Protein AF-A0A6B3ERS9-F1 (afdb_monomer)

Solvent-accessible surface area (backbone atoms only — not comparable to full-atom values): 6146 Å² total; per-residue (Å²): 67,30,43,42,20,62,84,32,38,49,67,55,33,50,56,55,48,52,53,52,35,56,55,34,43,76,73,73,32,63,62,45,78,44,77,61,82,70,68,27,36,36,71,48,62,80,74,77,93,70,62,36,68,60,54,25,52,52,39,41,49,52,23,48,51,43,23,69,78,33,62,77,46,31,33,53,65,85,58,68,91,74,25,64,44,15,22,32,38,44,31,68,61,46,33,81,93,45,81,74,89,58,88,93,62,85,64,99,120

Foldseek 3Di:
DKAAQPPDFQVLQVVLVVVLQVVCVVVVWHWDKDAQLDGYIDIDTDDDDDALVVQLVVLLVSQVVSCVVCVQAGDQDPPSVSRYNYIHSDSVCSHPVHDGDDPPDDDPD

Structure (mmCIF, N/CA/C/O backbone):
data_AF-A0A6B3ERS9-F1
#
_entry.id   AF-A0A6B3ERS9-F1
#
loop_
_atom_site.group_PDB
_atom_site.id
_atom_site.type_symbol
_atom_site.label_atom_id
_atom_site.label_alt_id
_atom_site.label_comp_id
_atom_site.label_asym_id
_atom_site.label_entity_id
_atom_site.label_seq_id
_atom_site.pdbx_PDB_ins_code
_atom_site.Cartn_x
_atom_site.Cartn_y
_atom_site.Cartn_z
_atom_site.occupancy
_atom_site.B_iso_or_equiv
_atom_site.auth_seq_id
_atom_site.auth_comp_id
_atom_site.auth_asym_id
_atom_site.auth_atom_id
_atom_site.pdbx_PDB_model_num
ATOM 1 N N . ASP A 1 1 ? 2.657 -0.201 1.540 1.00 97.88 1 ASP A N 1
ATOM 2 C CA . ASP A 1 1 ? 2.127 -0.669 2.834 1.00 97.88 1 ASP A CA 1
ATOM 3 C C . ASP A 1 1 ? 0.816 0.068 3.093 1.00 97.88 1 ASP A C 1
ATOM 5 O O . ASP A 1 1 ? 0.711 1.219 2.689 1.00 97.88 1 ASP A O 1
ATOM 9 N N . LEU A 1 2 ? -0.216 -0.612 3.588 1.00 98.19 2 LEU A N 1
ATOM 10 C CA . LEU A 1 2 ? -1.554 -0.050 3.788 1.00 98.19 2 LEU A CA 1
ATOM 11 C C . LEU A 1 2 ? -1.851 0.029 5.279 1.00 98.19 2 LEU A C 1
ATOM 13 O O . LEU A 1 2 ? -2.117 -0.994 5.914 1.00 98.19 2 LEU A O 1
ATOM 17 N N . ASP A 1 3 ? -1.865 1.251 5.801 1.00 96.94 3 ASP A N 1
ATOM 18 C CA . ASP A 1 3 ? -2.072 1.537 7.216 1.00 96.94 3 ASP A CA 1
ATOM 19 C C . ASP A 1 3 ? -3.439 2.193 7.446 1.00 96.94 3 ASP A C 1
ATOM 21 O O . ASP A 1 3 ? -3.645 3.334 7.023 1.00 96.94 3 ASP A O 1
ATOM 25 N N . PRO A 1 4 ? -4.374 1.539 8.148 1.00 96.88 4 PRO A N 1
ATOM 26 C CA . PRO A 1 4 ? -5.657 2.152 8.447 1.00 96.88 4 PRO A CA 1
ATOM 27 C C . PRO A 1 4 ? -5.521 3.189 9.570 1.00 96.88 4 PRO A C 1
ATOM 29 O O . PRO A 1 4 ? -4.910 2.932 10.613 1.00 96.88 4 PRO A O 1
ATOM 32 N N . GLY A 1 5 ? -6.086 4.377 9.358 1.00 95.69 5 GLY A N 1
ATOM 33 C CA . GLY A 1 5 ? -6.244 5.410 10.372 1.00 95.69 5 GLY A CA 1
ATOM 34 C C . GLY A 1 5 ? -7.621 5.335 11.023 1.00 95.69 5 GLY A C 1
ATOM 35 O O . GLY A 1 5 ? -8.640 5.357 10.339 1.00 95.69 5 GLY A O 1
ATOM 36 N N . GLU A 1 6 ? -7.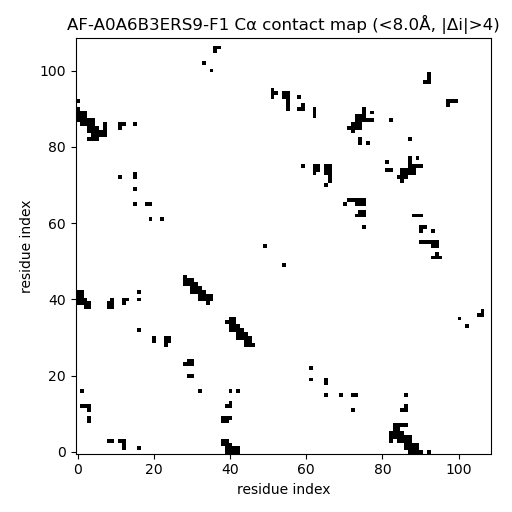655 5.270 12.352 1.00 93.69 6 GLU A N 1
ATOM 37 C CA . GLU A 1 6 ? -8.894 5.116 13.125 1.00 93.69 6 GLU A CA 1
ATOM 38 C C . GLU A 1 6 ? -9.966 6.153 12.711 1.00 93.69 6 GLU A C 1
ATOM 40 O O . GLU A 1 6 ? -9.629 7.321 12.497 1.00 93.69 6 GLU A O 1
ATOM 45 N N . PRO A 1 7 ? -11.247 5.759 12.558 1.00 96.31 7 PRO A N 1
ATOM 46 C CA . PRO A 1 7 ? -11.816 4.437 12.852 1.00 96.31 7 PRO A CA 1
ATOM 47 C C . PRO A 1 7 ? -11.667 3.387 11.734 1.00 96.31 7 PRO A C 1
ATOM 49 O O . P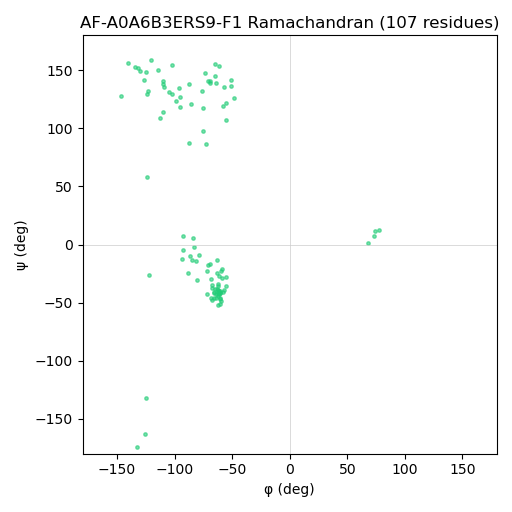RO A 1 7 ? -12.200 2.292 11.889 1.00 96.31 7 PRO A O 1
ATOM 52 N N . ALA A 1 8 ? -10.961 3.674 10.632 1.00 97.38 8 ALA A N 1
ATOM 53 C CA . ALA A 1 8 ? -10.726 2.671 9.596 1.00 97.38 8 ALA A CA 1
ATOM 54 C C . ALA A 1 8 ? -9.939 1.475 10.144 1.00 97.38 8 ALA A C 1
ATOM 56 O O . ALA A 1 8 ? -9.156 1.573 11.095 1.00 97.38 8 ALA A O 1
ATOM 57 N N . THR A 1 9 ? -10.136 0.336 9.499 1.00 97.31 9 THR A N 1
ATOM 58 C CA . THR A 1 9 ? -9.629 -0.974 9.881 1.00 97.31 9 THR A CA 1
ATOM 59 C C . THR A 1 9 ? -9.009 -1.680 8.674 1.00 97.31 9 THR A C 1
ATOM 61 O O . THR A 1 9 ? -8.899 -1.144 7.569 1.00 97.31 9 THR A O 1
ATOM 64 N N . ILE A 1 10 ? -8.623 -2.939 8.871 1.00 97.44 10 ILE A N 1
ATOM 65 C CA . ILE A 1 10 ? -8.167 -3.811 7.789 1.00 97.44 10 ILE A CA 1
ATOM 66 C C . ILE A 1 10 ? -9.222 -4.002 6.681 1.00 97.44 10 ILE A C 1
ATOM 68 O O . ILE A 1 10 ? -8.859 -4.342 5.555 1.00 97.44 10 ILE A O 1
ATOM 72 N N . VAL A 1 11 ? -10.510 -3.769 6.967 1.00 98.00 11 VAL A N 1
ATOM 73 C CA . VAL A 1 11 ? -11.598 -3.863 5.980 1.00 98.00 11 VAL A CA 1
ATOM 74 C C . VAL A 1 11 ? -11.468 -2.759 4.933 1.00 98.00 11 VAL A C 1
ATOM 76 O O . VAL A 1 11 ? -11.463 -3.048 3.735 1.00 98.00 11 VAL A O 1
ATOM 79 N N . GLU A 1 12 ? -11.258 -1.514 5.358 1.00 98.38 12 GLU A N 1
ATOM 80 C CA . GLU A 1 12 ? -10.984 -0.390 4.460 1.00 98.38 12 GLU A CA 1
ATOM 81 C C . GLU A 1 12 ? -9.675 -0.624 3.695 1.00 98.38 12 GLU A C 1
ATOM 83 O O . GLU A 1 12 ? -9.614 -0.393 2.484 1.00 98.38 12 GLU A O 1
ATOM 88 N N . CYS A 1 13 ? -8.647 -1.183 4.352 1.00 98.44 13 CYS A N 1
ATOM 89 C CA . CYS A 1 13 ? -7.424 -1.594 3.658 1.00 98.44 13 CYS A CA 1
ATOM 90 C C . CYS A 1 13 ? -7.710 -2.598 2.538 1.00 98.44 13 CYS A C 1
ATOM 92 O O . CYS A 1 13 ? -7.094 -2.496 1.483 1.00 98.44 13 CYS A O 1
ATOM 94 N N . ALA A 1 14 ? -8.624 -3.553 2.729 1.00 98.50 14 ALA A N 1
ATOM 95 C CA . ALA A 1 14 ? -8.975 -4.528 1.699 1.00 98.50 14 ALA A CA 1
ATOM 96 C C . ALA A 1 14 ? -9.687 -3.880 0.499 1.00 98.50 14 ALA A C 1
ATOM 98 O O . ALA A 1 14 ? -9.457 -4.289 -0.640 1.00 98.50 14 ALA A O 1
ATOM 99 N N . VAL A 1 15 ? -10.514 -2.851 0.723 1.00 98.44 15 VAL A N 1
ATOM 100 C CA . VAL A 1 15 ? -11.131 -2.069 -0.364 1.00 98.44 15 VAL A CA 1
ATOM 101 C C . VAL A 1 15 ? -10.053 -1.368 -1.190 1.00 98.44 15 VAL A C 1
ATOM 103 O O . VAL A 1 15 ? -9.987 -1.576 -2.401 1.00 98.44 15 VAL A O 1
ATOM 106 N N . VAL A 1 16 ? -9.159 -0.627 -0.530 1.00 98.56 16 VAL A N 1
ATOM 107 C CA . VAL A 1 16 ? -8.052 0.087 -1.188 1.00 98.56 16 VAL A CA 1
ATOM 108 C C . VAL A 1 16 ? -7.083 -0.885 -1.873 1.00 98.56 16 VAL A C 1
ATOM 110 O O . VAL A 1 16 ? -6.641 -0.639 -2.993 1.00 98.56 16 VAL A O 1
ATOM 113 N N . ALA A 1 17 ? -6.803 -2.037 -1.257 1.00 98.56 17 ALA A N 1
ATOM 114 C CA . ALA A 1 17 ? -5.959 -3.084 -1.828 1.00 98.56 17 ALA A CA 1
ATOM 115 C C . ALA A 1 17 ? -6.521 -3.660 -3.134 1.00 98.56 17 ALA A C 1
ATOM 117 O O . ALA A 1 17 ? -5.749 -3.931 -4.051 1.00 98.56 17 ALA A O 1
ATOM 118 N N . ARG A 1 18 ? -7.844 -3.859 -3.229 1.00 98.50 18 ARG A N 1
ATOM 119 C CA . ARG A 1 18 ? -8.484 -4.360 -4.457 1.00 98.50 18 ARG A CA 1
ATOM 120 C C . ARG A 1 18 ? -8.324 -3.373 -5.606 1.00 98.50 18 ARG A C 1
ATOM 122 O O . ARG A 1 18 ? -7.898 -3.784 -6.678 1.00 98.50 18 ARG A O 1
ATOM 129 N N . TRP A 1 19 ? -8.570 -2.089 -5.350 1.00 98.62 19 TRP A N 1
ATOM 130 C CA . TRP A 1 19 ? -8.359 -1.051 -6.358 1.00 98.62 19 TRP A CA 1
ATOM 131 C C . TRP A 1 19 ? -6.890 -0.993 -6.806 1.00 98.62 19 TRP A C 1
ATOM 133 O O . TRP A 1 19 ? -6.608 -1.043 -7.999 1.00 98.62 19 TRP A O 1
ATOM 143 N N . LEU A 1 20 ? -5.941 -0.996 -5.859 1.00 98.62 20 LEU A N 1
ATOM 144 C CA . LEU A 1 20 ? -4.505 -0.989 -6.173 1.00 98.62 20 LEU A CA 1
ATOM 145 C C . LEU A 1 20 ? -4.079 -2.215 -6.986 1.00 98.62 20 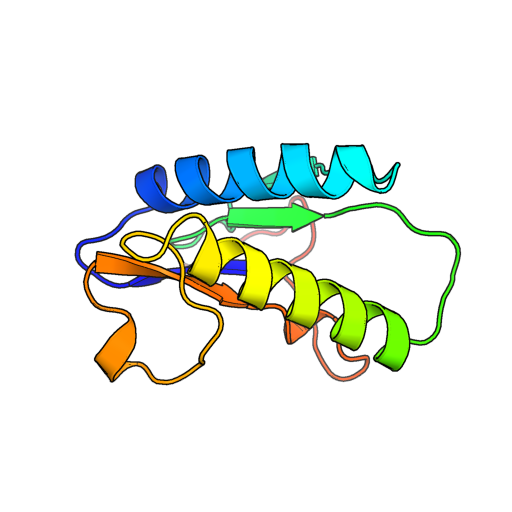LEU A C 1
ATOM 147 O O . LEU A 1 20 ? -3.275 -2.081 -7.903 1.00 98.62 20 LEU A O 1
ATOM 151 N N . ARG A 1 21 ? -4.605 -3.403 -6.665 1.00 98.50 21 ARG A N 1
ATOM 152 C CA . ARG A 1 21 ? -4.348 -4.633 -7.425 1.00 98.50 21 ARG A CA 1
ATOM 153 C C . ARG A 1 21 ? -4.807 -4.486 -8.874 1.00 98.50 21 ARG A C 1
ATOM 155 O O . ARG A 1 21 ? -4.041 -4.815 -9.773 1.00 98.50 21 ARG A O 1
ATOM 162 N N . ASP A 1 22 ? -6.026 -4.005 -9.093 1.00 98.44 22 ASP A N 1
ATOM 163 C CA . ASP A 1 22 ? -6.591 -3.873 -10.440 1.00 98.44 22 ASP A CA 1
ATOM 164 C C . ASP A 1 22 ? -5.843 -2.795 -11.238 1.00 98.44 22 ASP A C 1
ATOM 166 O O . ASP A 1 22 ? -5.524 -2.981 -12.414 1.00 98.44 22 ASP A O 1
ATOM 170 N N . ARG A 1 23 ? -5.448 -1.708 -10.569 1.00 98.38 23 ARG A N 1
ATOM 171 C CA . ARG A 1 23 ? -4.629 -0.655 -11.166 1.00 98.38 23 ARG A CA 1
ATOM 172 C C . ARG A 1 23 ? -3.222 -1.134 -11.531 1.00 98.38 23 ARG A C 1
ATOM 174 O O . ARG A 1 23 ? -2.744 -0.799 -12.610 1.00 98.38 23 ARG A O 1
ATOM 181 N N . LEU A 1 24 ? -2.572 -1.922 -10.673 1.00 98.38 24 LEU A N 1
ATOM 182 C CA . LEU A 1 24 ? -1.281 -2.560 -10.960 1.00 98.38 24 LEU A CA 1
ATOM 183 C C . LEU A 1 24 ? -1.393 -3.525 -12.148 1.00 98.38 24 LEU A C 1
ATOM 185 O O . LEU A 1 24 ? -0.521 -3.533 -13.015 1.00 98.38 24 LEU A O 1
ATOM 189 N N . ALA A 1 25 ? -2.488 -4.287 -12.227 1.00 98.31 25 ALA A N 1
ATOM 190 C CA . ALA A 1 25 ? -2.736 -5.209 -13.331 1.00 98.31 25 ALA A CA 1
ATOM 191 C C . ALA A 1 25 ? -2.856 -4.486 -14.684 1.00 98.31 25 ALA A C 1
ATOM 193 O O . ALA A 1 25 ? -2.379 -5.011 -15.688 1.00 98.31 25 ALA A O 1
ATOM 194 N N . ALA A 1 26 ? -3.408 -3.266 -14.711 1.00 98.12 26 ALA A N 1
ATOM 195 C CA . ALA A 1 26 ? -3.435 -2.430 -15.915 1.00 98.12 26 ALA A CA 1
ATOM 196 C C . ALA A 1 26 ? -2.029 -2.034 -16.418 1.00 98.12 26 ALA A C 1
ATOM 198 O O . ALA A 1 26 ? -1.855 -1.818 -17.614 1.00 98.12 26 ALA A O 1
ATOM 199 N N . ASP A 1 27 ? -1.023 -2.010 -15.536 1.00 97.44 27 ASP A N 1
ATOM 200 C CA . ASP A 1 27 ? 0.390 -1.808 -15.893 1.00 97.44 27 ASP A CA 1
ATOM 201 C C . ASP A 1 27 ? 1.138 -3.141 -16.127 1.00 97.44 27 ASP A C 1
ATOM 203 O O . ASP A 1 27 ? 2.360 -3.159 -16.269 1.00 97.44 27 ASP A O 1
ATOM 207 N N . GLY A 1 28 ? 0.430 -4.277 -16.144 1.00 97.62 28 GLY A N 1
ATOM 208 C CA . GLY A 1 28 ? 1.017 -5.611 -16.306 1.00 97.62 28 GLY A CA 1
ATOM 209 C C . GLY A 1 28 ? 1.683 -6.172 -15.043 1.00 97.62 28 GLY A C 1
ATOM 210 O O . GLY A 1 28 ? 2.393 -7.176 -15.117 1.00 97.62 28 GLY A O 1
ATOM 211 N N . LEU A 1 29 ? 1.464 -5.558 -13.875 1.00 98.00 29 LEU A N 1
ATOM 212 C CA . LEU A 1 29 ? 2.046 -5.987 -12.604 1.00 98.00 29 LEU A CA 1
ATOM 213 C C . LEU A 1 29 ? 1.050 -6.824 -11.795 1.00 98.00 29 LEU A C 1
ATOM 215 O O . LEU A 1 29 ? -0.040 -6.378 -11.447 1.00 98.00 29 LEU A O 1
ATOM 219 N N . THR A 1 30 ? 1.448 -8.044 -11.430 1.00 98.12 30 THR A N 1
ATOM 220 C CA . THR A 1 30 ? 0.637 -8.908 -10.558 1.00 98.12 30 THR A CA 1
ATOM 221 C C . THR A 1 30 ? 0.908 -8.589 -9.092 1.00 98.12 30 THR A C 1
ATOM 223 O O . THR A 1 30 ? 2.036 -8.733 -8.624 1.00 98.12 30 THR A O 1
ATOM 226 N N . ALA A 1 31 ? -0.124 -8.195 -8.345 1.00 97.88 31 ALA A N 1
ATOM 227 C CA . ALA A 1 31 ? -0.007 -7.908 -6.919 1.00 97.88 31 ALA A CA 1
ATOM 228 C C . ALA A 1 31 ? -0.406 -9.111 -6.048 1.00 97.88 31 ALA A C 1
ATOM 230 O O . ALA A 1 31 ? -1.464 -9.712 -6.228 1.00 97.88 31 ALA A O 1
ATOM 231 N N . TYR A 1 32 ? 0.411 -9.390 -5.037 1.00 98.00 32 TYR A N 1
ATOM 232 C CA . TYR A 1 32 ? 0.167 -10.347 -3.967 1.00 98.00 32 TYR A CA 1
ATOM 233 C C . TYR A 1 32 ? -0.070 -9.597 -2.660 1.00 98.00 32 TYR A C 1
ATOM 235 O O . TYR A 1 32 ? 0.629 -8.636 -2.342 1.00 98.00 32 TYR A O 1
ATOM 243 N N . VAL A 1 33 ? -1.050 -10.043 -1.880 1.00 97.25 33 VAL A N 1
ATOM 244 C CA . VAL A 1 33 ? -1.422 -9.407 -0.613 1.00 97.25 33 VAL A CA 1
ATOM 245 C C . VAL A 1 33 ? -1.028 -10.312 0.543 1.00 97.25 33 VAL A C 1
ATOM 247 O O . VAL A 1 33 ? -1.236 -11.523 0.493 1.00 97.25 33 VAL A O 1
ATOM 250 N N . LYS A 1 34 ? -0.523 -9.715 1.622 1.00 96.94 34 LYS A N 1
ATOM 251 C CA . LYS A 1 34 ? -0.435 -10.374 2.926 1.00 96.94 34 LYS A CA 1
ATOM 252 C C . LYS A 1 34 ? -0.972 -9.478 4.030 1.00 96.94 34 LYS A C 1
ATOM 254 O O . LYS A 1 34 ? -0.852 -8.252 3.969 1.00 96.94 34 LYS A O 1
ATOM 259 N N . THR A 1 35 ? -1.479 -10.089 5.094 1.00 97.56 35 THR A N 1
ATOM 260 C CA . THR A 1 35 ? -1.691 -9.366 6.348 1.00 97.56 35 THR A CA 1
ATOM 261 C C . THR A 1 35 ? -0.344 -8.924 6.922 1.00 97.56 35 THR A C 1
ATOM 263 O O . THR A 1 35 ? 0.690 -9.586 6.775 1.00 97.56 35 THR A O 1
ATOM 266 N N . SER A 1 36 ? -0.316 -7.751 7.555 1.00 95.81 36 SER A N 1
ATOM 267 C CA . SER A 1 36 ? 0.906 -7.268 8.209 1.00 95.81 36 SER A CA 1
ATOM 268 C C . SER A 1 36 ? 1.228 -8.057 9.488 1.00 95.81 36 SER A C 1
ATOM 270 O O . SER A 1 36 ? 2.376 -8.048 9.927 1.00 95.81 36 SER A O 1
ATOM 272 N N . GLY A 1 37 ? 0.238 -8.712 10.110 1.00 94.12 37 GLY A N 1
ATOM 273 C CA . GLY A 1 37 ? 0.307 -9.191 11.501 1.00 94.12 37 GLY A CA 1
ATOM 274 C C . GLY A 1 37 ? 0.181 -8.055 12.534 1.00 94.12 37 GLY A C 1
ATOM 275 O O . GLY A 1 37 ? 0.487 -8.228 13.708 1.00 94.12 37 GLY A O 1
ATOM 276 N N . SER A 1 38 ? -0.206 -6.863 12.073 1.00 93.50 38 SER A N 1
ATOM 277 C CA . SER A 1 38 ? -0.457 -5.642 12.841 1.00 93.50 38 SER A CA 1
ATOM 278 C C . SER A 1 38 ? -1.882 -5.158 12.523 1.00 93.50 38 SER A C 1
ATOM 280 O O . SER A 1 38 ? -2.815 -5.949 12.550 1.00 93.50 38 SER A O 1
ATOM 282 N N . LYS A 1 39 ? -2.063 -3.873 12.213 1.00 94.56 39 LYS A N 1
ATOM 283 C CA . LYS A 1 39 ? -3.341 -3.236 11.893 1.00 94.56 39 LYS A CA 1
ATOM 284 C C . LYS A 1 39 ? -3.708 -3.315 10.399 1.00 94.56 39 LYS A C 1
ATOM 286 O O . LYS A 1 39 ? -4.884 -3.228 10.077 1.00 94.56 39 LYS A O 1
ATOM 291 N N . GLY A 1 40 ? -2.724 -3.465 9.504 1.00 97.12 40 GLY A N 1
ATOM 292 C CA . GLY A 1 40 ? -2.886 -3.234 8.060 1.00 97.12 40 GLY A CA 1
ATOM 293 C C . GLY A 1 40 ? -2.486 -4.392 7.136 1.00 97.12 40 GLY A C 1
ATOM 294 O O . GLY A 1 40 ? -2.304 -5.535 7.579 1.00 97.12 40 GLY A O 1
ATOM 295 N N . LEU A 1 41 ? -2.304 -4.079 5.849 1.00 98.31 41 LEU A N 1
ATOM 296 C CA . LEU A 1 41 ? -1.970 -5.019 4.766 1.00 98.31 41 LEU A CA 1
ATOM 297 C C . LEU A 1 41 ? -0.699 -4.596 4.025 1.00 98.31 41 LEU A C 1
ATOM 299 O O . LEU A 1 41 ? -0.453 -3.413 3.829 1.00 98.31 41 LEU A O 1
ATOM 303 N N . HIS A 1 42 ? 0.074 -5.560 3.522 1.00 98.50 42 HIS A N 1
ATOM 304 C CA . HIS A 1 42 ? 1.149 -5.281 2.566 1.00 98.50 42 HIS A CA 1
ATOM 305 C C . HIS A 1 42 ? 0.751 -5.809 1.184 1.00 98.50 42 HIS A C 1
ATOM 307 O O . HIS A 1 42 ? 0.287 -6.945 1.070 1.00 98.50 42 HIS A O 1
ATOM 313 N N . LEU A 1 43 ? 0.981 -5.000 0.149 1.00 98.12 43 LEU A N 1
ATOM 314 C CA . LEU A 1 43 ? 0.902 -5.403 -1.255 1.00 98.12 43 LEU A CA 1
ATOM 315 C C . LEU A 1 43 ? 2.324 -5.532 -1.796 1.00 98.12 43 LEU A C 1
ATOM 317 O O . LEU A 1 43 ? 3.140 -4.632 -1.598 1.00 98.12 43 LEU A O 1
ATOM 321 N N . LEU A 1 44 ? 2.608 -6.647 -2.458 1.00 98.19 44 LEU A N 1
ATOM 322 C CA . LEU A 1 44 ? 3.894 -6.963 -3.065 1.00 98.19 44 LEU A CA 1
ATOM 323 C C . LEU A 1 44 ? 3.678 -7.248 -4.550 1.00 98.19 44 LEU A C 1
ATOM 325 O O . LEU A 1 44 ? 2.804 -8.037 -4.893 1.00 98.19 44 LEU A O 1
ATOM 329 N N . ALA A 1 45 ? 4.484 -6.652 -5.420 1.00 97.56 45 ALA A N 1
ATOM 330 C CA . ALA A 1 45 ? 4.495 -6.958 -6.847 1.00 97.56 45 ALA A CA 1
ATOM 331 C C . ALA A 1 45 ? 5.923 -7.360 -7.249 1.00 97.56 45 ALA A C 1
ATOM 333 O O . ALA A 1 45 ? 6.859 -6.646 -6.883 1.00 97.56 45 ALA A O 1
ATOM 334 N N . PRO A 1 46 ? 6.128 -8.491 -7.945 1.00 96.81 46 PRO A N 1
ATOM 335 C CA . PRO A 1 46 ? 7.433 -8.836 -8.485 1.00 96.81 46 PRO A CA 1
ATOM 336 C C . PRO A 1 46 ? 7.782 -7.882 -9.634 1.00 96.81 46 PRO A C 1
ATOM 338 O O . PRO A 1 46 ? 6.923 -7.533 -10.443 1.00 96.81 46 PRO A O 1
ATOM 341 N N . LEU A 1 47 ? 9.048 -7.480 -9.708 1.00 95.69 47 LEU A N 1
ATOM 342 C CA . LEU A 1 47 ? 9.576 -6.611 -10.757 1.00 95.69 47 LEU A CA 1
ATOM 343 C C . LEU A 1 47 ? 10.907 -7.147 -11.283 1.00 95.69 47 LEU A C 1
ATOM 345 O O . LEU A 1 47 ? 11.659 -7.804 -10.560 1.00 95.69 47 LEU A O 1
ATOM 349 N N . VAL A 1 48 ? 11.211 -6.821 -12.538 1.00 95.19 48 VAL A N 1
ATOM 350 C CA . VAL A 1 48 ? 12.586 -6.888 -13.048 1.00 95.19 48 VAL A CA 1
ATOM 351 C C . VAL A 1 48 ? 13.420 -5.868 -12.264 1.00 95.19 48 VAL A C 1
ATOM 353 O O . VAL A 1 48 ? 12.907 -4.776 -12.015 1.00 95.19 48 VAL A O 1
ATOM 356 N N . PRO A 1 49 ? 14.665 -6.183 -11.855 1.00 95.75 49 PRO A N 1
ATOM 357 C CA . PRO A 1 49 ? 15.484 -5.268 -11.066 1.00 95.75 49 PRO A CA 1
ATOM 358 C C . PRO A 1 49 ? 15.531 -3.853 -11.654 1.00 95.75 49 PRO A C 1
ATOM 360 O O . PRO A 1 49 ? 15.875 -3.669 -12.819 1.00 95.75 49 PRO A O 1
ATOM 363 N N . ALA A 1 50 ? 15.194 -2.865 -10.827 1.00 96.69 50 ALA A N 1
ATOM 364 C CA . ALA A 1 50 ? 15.136 -1.455 -11.194 1.00 96.69 50 ALA A CA 1
ATOM 365 C C . ALA A 1 50 ? 15.681 -0.581 -10.049 1.00 96.69 50 ALA A C 1
ATOM 367 O O . ALA A 1 50 ? 15.654 -1.007 -8.886 1.00 96.69 50 ALA A O 1
ATOM 368 N N . PRO A 1 51 ? 16.161 0.64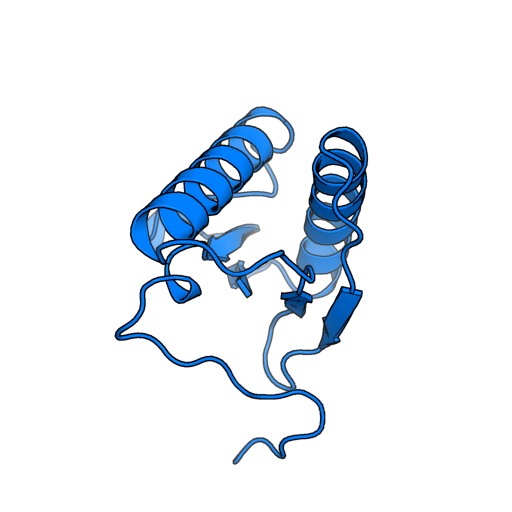4 -10.331 1.00 98.31 51 PRO A N 1
ATOM 369 C CA . PRO A 1 51 ? 16.586 1.576 -9.292 1.00 98.31 51 PRO A CA 1
ATOM 370 C C . PRO A 1 51 ? 15.460 1.871 -8.295 1.00 98.31 51 PRO A C 1
ATOM 372 O O . PRO A 1 51 ? 14.325 2.160 -8.678 1.00 98.31 51 PRO A O 1
ATOM 375 N N . SER A 1 52 ? 15.766 1.876 -6.993 1.00 98.12 52 SER A N 1
ATOM 376 C CA . SER A 1 52 ? 14.747 2.108 -5.954 1.00 98.12 52 SER A CA 1
ATOM 377 C C . SER A 1 52 ? 14.041 3.460 -6.093 1.00 98.12 52 SER A C 1
ATOM 379 O O . SER A 1 52 ? 12.896 3.611 -5.671 1.00 98.12 52 SER A O 1
ATOM 381 N N . SER A 1 53 ? 14.721 4.463 -6.657 1.00 98.25 53 SER A N 1
ATOM 382 C CA . SER A 1 53 ? 14.153 5.783 -6.948 1.00 98.25 53 SER A CA 1
ATOM 383 C C . SER A 1 53 ? 12.996 5.701 -7.945 1.00 98.25 53 SER A C 1
ATOM 385 O O . SER A 1 53 ? 11.962 6.326 -7.715 1.00 98.25 53 SER A O 1
ATOM 387 N N . GLU A 1 54 ? 13.132 4.896 -8.999 1.00 98.44 54 GLU A N 1
ATOM 388 C CA . GLU A 1 54 ? 12.090 4.680 -10.008 1.00 98.44 54 GLU A CA 1
ATOM 389 C C . GLU A 1 54 ? 10.903 3.922 -9.415 1.00 98.44 54 GLU A C 1
ATOM 391 O O . GLU A 1 54 ? 9.759 4.359 -9.550 1.00 98.44 54 GLU A O 1
ATOM 396 N N . VAL A 1 55 ? 11.172 2.852 -8.659 1.00 98.31 55 VAL A N 1
ATOM 397 C CA . VAL A 1 55 ? 10.129 2.071 -7.972 1.00 98.31 55 VAL A CA 1
ATOM 398 C C . VAL A 1 55 ? 9.366 2.941 -6.967 1.00 98.31 55 VAL A C 1
ATOM 400 O O . VAL A 1 55 ? 8.136 2.909 -6.911 1.00 98.31 55 VAL A O 1
ATOM 403 N N . THR A 1 56 ? 10.073 3.780 -6.205 1.00 98.38 56 THR A N 1
ATOM 404 C CA . THR A 1 56 ? 9.453 4.705 -5.244 1.00 98.38 56 THR A CA 1
ATOM 405 C C . THR A 1 56 ? 8.608 5.767 -5.947 1.00 98.38 56 THR A C 1
ATOM 407 O O . THR A 1 56 ? 7.512 6.079 -5.478 1.00 98.38 56 THR A O 1
ATOM 410 N N . ALA A 1 57 ? 9.079 6.317 -7.071 1.00 98.56 57 ALA A N 1
ATOM 411 C CA . ALA A 1 57 ? 8.325 7.292 -7.856 1.00 98.56 57 ALA A CA 1
ATOM 412 C C . ALA A 1 57 ? 7.045 6.680 -8.447 1.00 98.56 57 ALA A C 1
ATOM 414 O O . ALA A 1 57 ? 5.976 7.286 -8.357 1.00 98.56 57 ALA A O 1
ATOM 415 N N . TYR A 1 58 ? 7.136 5.457 -8.975 1.00 98.44 58 TYR A N 1
ATOM 416 C CA . TYR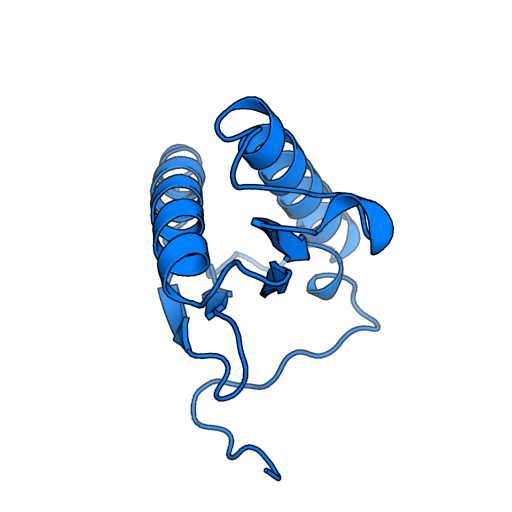 A 1 58 ? 5.994 4.692 -9.469 1.00 98.44 58 TYR A CA 1
ATOM 417 C C . TYR A 1 58 ? 4.962 4.428 -8.362 1.00 98.44 58 TYR A C 1
ATOM 419 O O . TYR A 1 58 ? 3.789 4.776 -8.503 1.00 98.44 58 TYR A O 1
ATOM 427 N N . ALA A 1 59 ? 5.403 3.896 -7.219 1.00 98.44 59 ALA A N 1
ATOM 428 C CA . ALA A 1 59 ? 4.523 3.615 -6.089 1.00 98.44 59 ALA A CA 1
ATOM 429 C C . ALA A 1 59 ? 3.873 4.891 -5.523 1.00 98.44 59 ALA A C 1
ATOM 431 O O . ALA A 1 59 ? 2.706 4.869 -5.129 1.00 98.44 59 ALA A O 1
ATOM 432 N N . LYS A 1 60 ? 4.595 6.022 -5.517 1.00 98.62 60 LYS A N 1
ATOM 433 C CA . LYS A 1 60 ? 4.033 7.327 -5.144 1.00 98.62 60 LYS A CA 1
ATOM 434 C C . LYS A 1 60 ? 2.924 7.750 -6.099 1.00 98.62 60 LYS A C 1
ATOM 436 O O . LYS A 1 60 ? 1.894 8.229 -5.636 1.00 98.62 60 LYS A O 1
ATOM 441 N N . ARG A 1 61 ? 3.124 7.580 -7.408 1.00 98.56 61 ARG A N 1
ATOM 442 C CA . ARG A 1 61 ? 2.107 7.901 -8.415 1.00 98.56 61 ARG A CA 1
ATOM 443 C C . ARG A 1 61 ? 0.842 7.067 -8.201 1.00 98.56 61 ARG A C 1
ATOM 445 O O . ARG A 1 61 ? -0.229 7.650 -8.110 1.00 98.56 61 ARG A O 1
ATOM 452 N N . LEU A 1 62 ? 0.975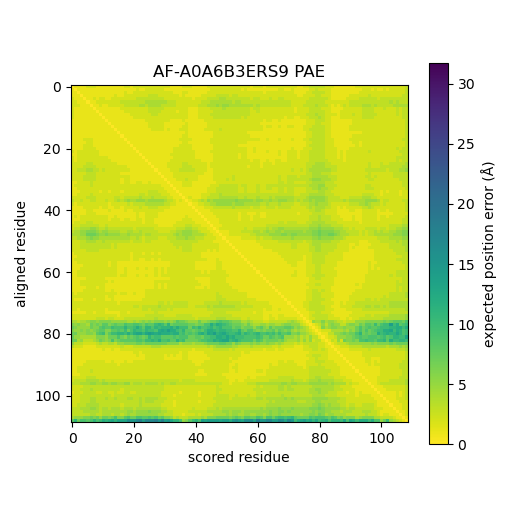 5.757 -7.980 1.00 98.12 62 LEU A N 1
ATOM 453 C CA . LEU A 1 62 ? -0.161 4.891 -7.634 1.00 98.12 62 LEU A CA 1
ATOM 454 C C . LEU A 1 62 ? -0.893 5.335 -6.363 1.00 98.12 62 LEU A C 1
ATOM 456 O O . LEU A 1 62 ? -2.116 5.299 -6.317 1.00 98.12 62 LEU A O 1
ATOM 460 N N . ALA A 1 63 ? -0.164 5.754 -5.327 1.00 98.50 63 ALA A N 1
ATOM 461 C CA . ALA A 1 63 ? -0.780 6.243 -4.097 1.00 98.50 63 ALA A CA 1
ATOM 462 C C . ALA A 1 63 ? -1.570 7.545 -4.324 1.00 98.50 63 ALA A C 1
ATOM 464 O O . ALA A 1 63 ? -2.636 7.724 -3.738 1.00 98.50 63 ALA A O 1
ATOM 465 N N . VAL A 1 64 ? -1.061 8.444 -5.175 1.00 98.56 64 VAL A N 1
ATOM 466 C CA . VAL A 1 64 ? -1.765 9.676 -5.568 1.00 98.56 64 VAL A CA 1
ATOM 467 C C . VAL A 1 64 ? -3.022 9.350 -6.375 1.00 98.56 64 VAL A C 1
ATOM 469 O O . VAL A 1 64 ? -4.076 9.892 -6.064 1.00 98.56 64 VAL A O 1
ATOM 472 N N . GLU A 1 65 ? -2.930 8.447 -7.354 1.00 98.62 65 GLU A N 1
ATOM 473 C CA . GLU A 1 65 ? -4.083 7.985 -8.142 1.00 98.62 65 GLU A CA 1
ATOM 474 C C . GLU A 1 65 ? -5.141 7.322 -7.242 1.00 98.62 65 GLU A C 1
ATOM 476 O O . GLU A 1 65 ? -6.324 7.625 -7.356 1.00 98.62 65 GLU A O 1
ATOM 481 N N . ALA A 1 66 ? -4.726 6.500 -6.270 1.00 98.56 66 ALA A N 1
ATOM 482 C CA . ALA A 1 66 ? -5.641 5.889 -5.306 1.00 98.56 66 ALA A CA 1
ATOM 483 C C . ALA A 1 66 ? -6.400 6.935 -4.476 1.00 98.56 66 ALA A C 1
ATOM 485 O O . ALA A 1 66 ? -7.591 6.775 -4.240 1.00 98.56 66 ALA A O 1
ATOM 486 N N . GLU A 1 67 ? -5.735 8.006 -4.029 1.00 98.25 67 GLU A N 1
ATOM 487 C CA . GLU A 1 67 ? -6.404 9.109 -3.321 1.00 98.25 67 GLU A CA 1
ATOM 488 C C . GLU A 1 67 ? -7.342 9.909 -4.235 1.00 98.25 67 GLU A C 1
ATOM 490 O O . GLU A 1 67 ? -8.338 10.437 -3.756 1.00 98.25 67 GLU A O 1
ATOM 495 N N . GLN A 1 68 ? -7.061 9.999 -5.536 1.00 98.19 68 GLN A N 1
ATOM 496 C CA . GLN A 1 68 ? -7.955 10.665 -6.489 1.00 98.19 68 GLN A CA 1
ATOM 497 C C . GLN A 1 68 ? -9.222 9.846 -6.760 1.00 98.19 68 GLN A C 1
ATOM 499 O O . GLN A 1 68 ? -10.310 10.413 -6.777 1.00 98.19 68 GLN A O 1
ATOM 504 N N . GLU A 1 69 ? -9.087 8.530 -6.928 1.00 98.50 69 GLU A N 1
ATOM 505 C CA . GLU A 1 69 ? -10.210 7.628 -7.223 1.00 98.50 69 GLU A CA 1
ATOM 506 C C . GLU A 1 69 ? -11.013 7.237 -5.977 1.00 98.50 69 GLU A C 1
ATOM 508 O O . GLU A 1 69 ? -12.219 7.007 -6.045 1.00 98.50 69 GLU A O 1
ATOM 513 N N . LEU A 1 70 ? -10.357 7.166 -4.816 1.00 98.00 70 LEU A N 1
ATOM 514 C CA . LEU A 1 70 ? -10.962 6.794 -3.538 1.00 98.00 70 LEU A CA 1
ATOM 515 C C . LEU A 1 70 ? -10.730 7.891 -2.482 1.00 98.00 70 LEU A C 1
ATOM 517 O O . LEU A 1 70 ? -10.154 7.605 -1.427 1.00 98.00 70 LEU A O 1
ATOM 521 N N . PRO A 1 71 ? -11.172 9.142 -2.710 1.00 96.25 71 PRO A N 1
ATOM 522 C CA . PRO A 1 71 ? -10.818 10.281 -1.860 1.00 96.25 71 PRO A CA 1
ATOM 523 C C . PRO A 1 71 ? -11.295 10.139 -0.415 1.00 96.25 71 PRO A C 1
ATOM 525 O O . PRO A 1 71 ? -10.661 10.675 0.497 1.00 96.25 71 PRO A O 1
ATOM 528 N N . ASP A 1 72 ? -12.367 9.384 -0.180 1.00 95.75 72 ASP A N 1
ATOM 529 C CA . ASP A 1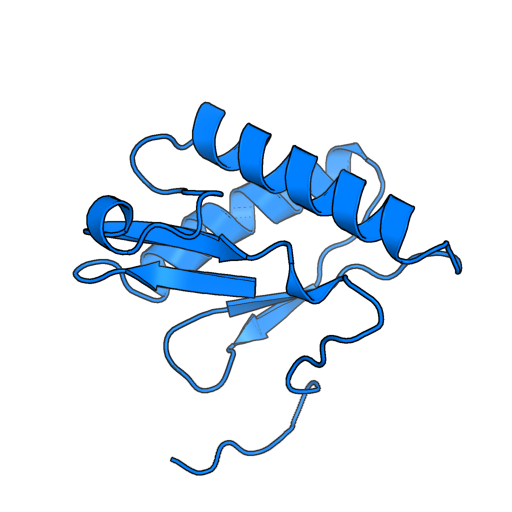 72 ? -12.911 9.139 1.157 1.00 95.75 72 ASP A CA 1
ATOM 530 C C . ASP A 1 72 ? -12.224 7.983 1.894 1.00 95.75 72 ASP A C 1
ATOM 532 O O . ASP A 1 72 ? -12.377 7.862 3.106 1.00 95.75 72 ASP A O 1
ATOM 536 N N . LEU A 1 73 ? -11.434 7.158 1.194 1.00 96.94 73 LEU A N 1
ATOM 537 C CA .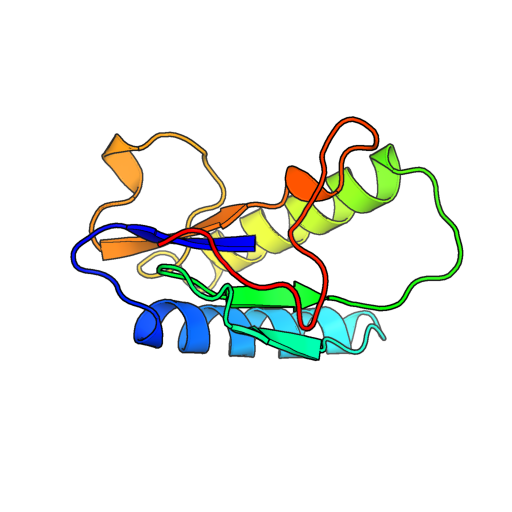 LEU A 1 73 ? -10.849 5.930 1.742 1.00 96.94 73 LEU A CA 1
ATOM 538 C C . LEU A 1 73 ? -9.325 5.870 1.667 1.00 96.94 73 LEU A C 1
ATOM 540 O O . LEU A 1 73 ? -8.725 5.179 2.484 1.00 96.94 73 LEU A O 1
ATOM 544 N N . ALA A 1 74 ? -8.680 6.557 0.727 1.00 97.81 74 ALA A N 1
ATOM 545 C CA . ALA A 1 74 ? -7.238 6.501 0.517 1.00 97.81 74 ALA A CA 1
ATOM 546 C C . ALA A 1 74 ? -6.562 7.846 0.819 1.00 97.81 74 ALA A C 1
ATOM 548 O O . ALA A 1 74 ? -7.142 8.920 0.673 1.00 97.81 74 ALA A O 1
ATOM 549 N N . LEU A 1 75 ? -5.306 7.774 1.257 1.00 97.25 75 LEU A N 1
ATOM 550 C CA . LEU A 1 75 ? -4.453 8.929 1.514 1.00 97.25 75 LEU A CA 1
ATOM 551 C C . LEU A 1 75 ? -2.994 8.580 1.183 1.00 97.25 75 LEU A C 1
ATOM 553 O O . LEU A 1 75 ? -2.451 7.629 1.737 1.00 97.25 75 LEU A O 1
ATOM 557 N N . HIS A 1 76 ? -2.312 9.377 0.361 1.00 96.12 76 HIS A N 1
ATOM 558 C CA . HIS A 1 76 ? -0.874 9.219 0.071 1.00 96.12 76 HIS A CA 1
ATOM 559 C C . HIS A 1 76 ? 0.024 10.069 0.982 1.00 96.12 76 HIS A C 1
ATOM 561 O O . HIS A 1 76 ? 1.247 9.913 0.999 1.00 96.12 76 HIS A O 1
ATOM 567 N N . ARG A 1 77 ? -0.552 11.022 1.722 1.00 91.69 77 ARG A N 1
ATOM 568 C CA . ARG A 1 77 ? 0.194 11.974 2.558 1.00 91.69 77 ARG A CA 1
ATOM 569 C C . ARG A 1 77 ? 0.457 11.409 3.951 1.00 91.69 77 ARG A C 1
ATOM 571 O O . ARG A 1 77 ? -0.431 10.872 4.607 1.00 91.69 77 ARG A O 1
ATOM 578 N N . MET A 1 78 ? 1.669 11.620 4.468 1.00 81.00 78 MET A N 1
ATOM 579 C CA . MET A 1 78 ? 2.036 11.126 5.802 1.00 81.00 78 MET A CA 1
ATOM 580 C C . MET A 1 78 ? 1.318 11.839 6.958 1.00 81.00 78 MET A C 1
ATOM 582 O O . MET A 1 78 ? 1.295 11.304 8.066 1.00 81.00 78 MET A O 1
ATOM 586 N N . THR A 1 79 ? 0.729 13.014 6.731 1.00 85.00 79 THR A N 1
ATOM 587 C CA . THR A 1 79 ? 0.115 13.852 7.768 1.00 85.00 79 THR A CA 1
ATOM 588 C C . THR A 1 79 ? -0.949 13.095 8.567 1.00 85.00 79 THR A C 1
ATOM 590 O O . THR A 1 79 ? -2.059 12.879 8.088 1.00 85.00 79 THR A O 1
ATOM 593 N N . LYS A 1 80 ? -0.639 12.742 9.825 1.00 77.44 80 LYS A N 1
ATOM 594 C CA . LYS A 1 80 ? -1.533 11.955 10.699 1.00 77.44 80 LYS A CA 1
ATOM 595 C C . LYS A 1 80 ? -2.919 12.579 10.877 1.00 77.44 80 LYS A C 1
ATOM 597 O O . LYS A 1 80 ? -3.899 11.849 10.911 1.00 77.44 80 LYS A O 1
ATOM 602 N N . LYS A 1 81 ? -3.008 13.915 10.927 1.00 82.06 81 LYS A N 1
ATOM 603 C CA . LYS A 1 81 ? -4.284 14.643 11.062 1.00 82.06 81 LYS A CA 1
ATOM 604 C C . LYS A 1 81 ? -5.273 14.366 9.919 1.00 82.06 81 LYS A C 1
ATOM 606 O O . LYS A 1 81 ? -6.463 14.546 10.116 1.00 82.06 81 LYS A O 1
ATOM 611 N N . LEU A 1 82 ? -4.790 13.930 8.752 1.00 82.19 82 LEU A N 1
ATOM 612 C CA . LEU A 1 82 ? -5.617 13.637 7.575 1.00 82.19 82 LEU A CA 1
ATOM 613 C C . LEU A 1 82 ? -6.048 12.163 7.485 1.00 82.19 82 LEU A C 1
ATOM 615 O O . LEU A 1 82 ? -6.778 11.806 6.568 1.00 82.19 82 LEU A O 1
ATOM 619 N N . ARG A 1 83 ? -5.571 11.298 8.393 1.00 85.56 83 ARG A N 1
ATOM 620 C CA . ARG A 1 83 ? -5.768 9.840 8.311 1.00 85.56 83 ARG A CA 1
ATOM 621 C C . 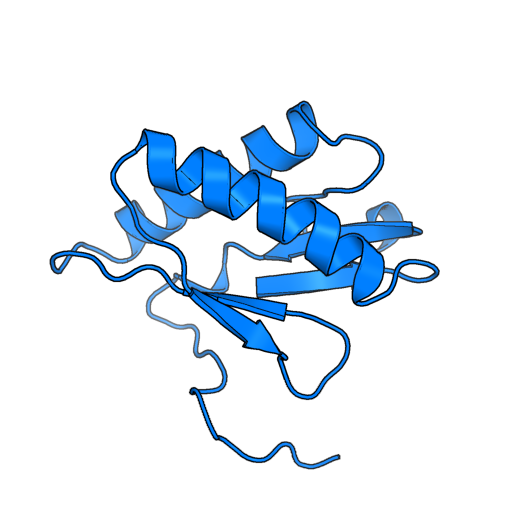ARG A 1 83 ? -7.066 9.346 8.939 1.00 85.56 83 ARG A C 1
ATOM 623 O O . ARG A 1 83 ? -7.360 8.168 8.796 1.00 85.56 83 ARG A O 1
ATOM 630 N N . ALA A 1 84 ? -7.795 10.191 9.666 1.00 93.44 84 ALA A N 1
ATOM 631 C CA . ALA A 1 84 ? -8.992 9.750 10.371 1.00 93.44 84 ALA A CA 1
ATOM 632 C C . ALA A 1 84 ? -9.996 9.132 9.383 1.00 93.44 84 ALA A C 1
ATOM 634 O O . ALA A 1 84 ? -10.408 9.797 8.434 1.00 93.44 84 ALA A O 1
ATOM 635 N N . GLY A 1 85 ? -10.330 7.855 9.583 1.00 95.56 85 GLY A N 1
ATOM 636 C CA . GLY A 1 85 ? -11.239 7.096 8.718 1.00 95.56 85 GLY A CA 1
ATOM 637 C C . GLY A 1 85 ? -10.677 6.698 7.348 1.00 95.56 85 GLY A C 1
ATOM 638 O O . GLY A 1 85 ? -11.425 6.164 6.538 1.00 95.56 85 GLY A O 1
ATOM 639 N N . LYS A 1 86 ? -9.384 6.921 7.081 1.00 97.69 86 LYS A N 1
ATOM 640 C CA . LYS A 1 86 ? -8.747 6.649 5.782 1.00 97.69 86 LYS A CA 1
ATOM 641 C C . LYS A 1 86 ? -7.597 5.658 5.901 1.00 97.69 86 LYS A C 1
ATOM 643 O O . LYS A 1 86 ? -6.979 5.502 6.952 1.00 97.69 86 LYS A O 1
ATOM 648 N N . VAL A 1 87 ? -7.250 5.034 4.787 1.00 98.19 87 VAL A N 1
ATOM 649 C CA . VAL A 1 87 ? -6.092 4.157 4.629 1.00 98.19 87 VAL A CA 1
ATOM 650 C C . VAL A 1 87 ? -4.933 4.959 4.061 1.00 98.19 87 VAL A C 1
ATOM 652 O O . VAL A 1 87 ? -4.985 5.469 2.943 1.00 98.19 87 VAL A O 1
ATOM 655 N N . PHE A 1 88 ? -3.853 5.040 4.826 1.00 97.94 88 PHE A N 1
ATOM 656 C CA . PHE A 1 88 ? -2.596 5.575 4.342 1.00 97.94 88 PHE A CA 1
ATOM 657 C C . PHE A 1 88 ? -1.914 4.551 3.426 1.00 97.94 88 PHE A C 1
ATOM 659 O O . PHE A 1 88 ? -1.553 3.457 3.861 1.00 97.94 88 PHE A O 1
ATOM 666 N N . VAL A 1 89 ? -1.736 4.920 2.159 1.00 98.31 89 VAL A N 1
ATOM 667 C CA . VAL A 1 89 ? -0.996 4.148 1.157 1.00 98.31 89 VAL A CA 1
ATOM 668 C C . VAL A 1 89 ? 0.476 4.551 1.242 1.00 98.31 89 VAL A C 1
ATOM 670 O O . VAL A 1 89 ? 0.940 5.464 0.556 1.00 98.31 89 VAL A O 1
ATOM 673 N N . ASP A 1 90 ? 1.222 3.887 2.123 1.00 97.62 90 ASP A N 1
ATOM 674 C CA . ASP A 1 90 ? 2.645 4.144 2.317 1.00 97.62 90 ASP A CA 1
ATOM 675 C C . ASP A 1 90 ? 3.470 3.549 1.170 1.00 97.62 90 ASP A C 1
ATOM 677 O O . ASP A 1 90 ? 3.806 2.357 1.141 1.00 97.62 90 ASP A O 1
ATOM 681 N N . PHE A 1 91 ? 3.813 4.406 0.215 1.00 97.81 91 PHE A N 1
ATOM 682 C CA . PHE A 1 91 ? 4.720 4.091 -0.884 1.00 97.81 91 PHE A CA 1
ATOM 683 C C . PHE A 1 91 ? 6.201 4.193 -0.487 1.00 97.81 91 PHE A C 1
ATOM 685 O O . PHE A 1 91 ? 7.064 3.723 -1.230 1.00 97.81 91 PHE A O 1
ATOM 692 N N . SER A 1 92 ? 6.526 4.816 0.654 1.00 97.06 92 SER A N 1
ATOM 693 C CA . SER A 1 92 ? 7.907 5.179 1.005 1.00 97.06 92 SER A CA 1
ATOM 694 C C . SER A 1 92 ? 8.786 3.979 1.360 1.00 97.06 92 SER A C 1
ATOM 696 O O . SER A 1 92 ? 10.010 4.074 1.286 1.00 97.06 92 SER A O 1
ATOM 698 N N . GLN A 1 93 ? 8.170 2.835 1.669 1.00 97.19 93 GLN A N 1
ATOM 699 C CA . GLN A 1 93 ? 8.860 1.574 1.953 1.00 97.19 93 GLN A CA 1
ATOM 700 C C . GLN A 1 93 ? 9.667 1.026 0.765 1.00 97.19 93 GLN A C 1
ATOM 702 O O . GLN A 1 93 ? 10.499 0.148 0.956 1.00 97.19 93 GLN A O 1
ATOM 707 N N . ASN A 1 94 ? 9.459 1.557 -0.446 1.00 98.00 94 ASN A N 1
ATOM 708 C CA . ASN A 1 94 ? 10.227 1.189 -1.639 1.00 98.00 94 ASN A CA 1
ATOM 709 C C . ASN A 1 94 ? 11.615 1.854 -1.714 1.00 98.00 94 ASN A C 1
ATOM 711 O O . ASN A 1 94 ? 12.415 1.510 -2.585 1.00 98.00 94 ASN A O 1
ATOM 715 N N . ALA A 1 95 ? 11.920 2.814 -0.835 1.00 97.81 95 ALA A N 1
ATOM 716 C CA . ALA A 1 95 ? 13.236 3.443 -0.799 1.00 97.81 95 ALA A CA 1
ATOM 717 C C . ALA A 1 95 ? 14.302 2.452 -0.296 1.00 97.81 95 ALA A C 1
ATOM 719 O O . ALA A 1 95 ? 14.076 1.759 0.691 1.00 97.81 95 ALA A O 1
ATOM 720 N N . ALA A 1 96 ? 15.496 2.447 -0.901 1.00 97.31 96 ALA A N 1
ATOM 721 C CA . ALA A 1 96 ? 16.563 1.483 -0.583 1.00 97.31 96 ALA A CA 1
ATOM 722 C C . ALA A 1 96 ? 16.976 1.432 0.904 1.00 97.31 96 ALA A C 1
ATOM 724 O O . ALA A 1 96 ? 17.420 0.398 1.387 1.00 97.31 96 ALA A O 1
ATOM 725 N N . ALA A 1 97 ? 16.827 2.538 1.639 1.00 97.06 97 ALA A N 1
ATOM 726 C CA . ALA A 1 97 ? 17.160 2.622 3.064 1.00 97.06 97 ALA A CA 1
ATOM 727 C C . ALA A 1 97 ? 16.048 2.107 4.003 1.00 97.06 97 ALA A C 1
ATOM 729 O O . ALA A 1 97 ? 16.202 2.157 5.225 1.00 97.06 97 ALA A O 1
ATOM 730 N N . LYS A 1 98 ? 14.896 1.685 3.467 1.00 97.50 98 LYS A N 1
ATOM 731 C CA . LYS A 1 98 ? 13.747 1.193 4.235 1.00 97.50 98 LYS A CA 1
ATOM 732 C C . LYS A 1 98 ? 13.681 -0.328 4.192 1.00 97.50 98 LYS A C 1
ATOM 734 O O . LYS A 1 98 ? 14.160 -0.968 3.263 1.00 97.50 98 LYS A O 1
ATOM 739 N N . THR A 1 99 ? 13.061 -0.905 5.213 1.00 96.81 99 THR A N 1
ATOM 740 C CA . THR A 1 99 ? 12.824 -2.345 5.309 1.00 96.81 99 THR A CA 1
ATOM 741 C C . THR A 1 99 ? 11.362 -2.608 5.633 1.00 96.81 99 THR A C 1
ATOM 743 O O . THR A 1 99 ? 10.693 -1.814 6.288 1.00 96.81 99 THR A O 1
ATOM 746 N N . THR A 1 100 ? 10.849 -3.740 5.156 1.00 96.75 100 THR A N 1
ATOM 747 C CA . THR A 1 100 ? 9.469 -4.182 5.380 1.00 96.75 100 THR A CA 1
ATOM 748 C C . THR A 1 100 ? 9.483 -5.598 5.942 1.00 96.75 100 THR A C 1
ATOM 750 O O . THR A 1 100 ? 10.281 -6.430 5.518 1.00 96.75 100 THR A O 1
ATOM 753 N N . ALA A 1 101 ? 8.584 -5.888 6.886 1.00 96.25 101 ALA A N 1
ATOM 754 C CA . ALA A 1 101 ? 8.430 -7.225 7.458 1.00 96.25 101 ALA A CA 1
ATOM 755 C C . ALA A 1 101 ? 8.182 -8.279 6.359 1.00 96.25 101 ALA A C 1
ATOM 757 O O . ALA A 1 101 ? 7.205 -8.170 5.602 1.00 96.25 101 ALA A O 1
ATOM 758 N N . THR A 1 102 ? 9.054 -9.290 6.291 1.00 95.75 102 THR A N 1
ATOM 759 C CA . THR A 1 102 ? 9.015 -10.347 5.272 1.00 95.75 102 THR A CA 1
ATOM 760 C C . THR A 1 102 ? 7.755 -11.213 5.397 1.00 95.75 102 THR A C 1
ATOM 762 O O . THR A 1 102 ? 7.151 -11.293 6.473 1.00 95.75 102 THR A O 1
ATOM 765 N N . PRO A 1 103 ? 7.298 -11.862 4.310 1.00 96.25 103 PRO A N 1
ATOM 766 C CA . PRO A 1 103 ? 6.287 -12.911 4.412 1.00 96.25 103 PRO A CA 1
ATOM 767 C C . PRO A 1 103 ? 6.685 -13.968 5.458 1.00 96.25 103 PRO A C 1
ATOM 769 O O . PRO A 1 103 ? 7.859 -14.308 5.571 1.00 96.25 103 PRO A O 1
ATOM 772 N N . TYR A 1 104 ? 5.703 -14.464 6.217 1.00 95.50 104 TYR A N 1
ATOM 773 C CA . TYR A 1 104 ? 5.854 -15.475 7.280 1.00 95.50 104 TYR A CA 1
ATOM 774 C C . TYR A 1 104 ? 6.619 -15.054 8.549 1.00 95.50 104 TYR A C 1
ATOM 776 O O . TYR A 1 104 ? 6.742 -15.859 9.468 1.00 95.50 104 TYR A O 1
ATOM 784 N N . THR A 1 105 ? 7.094 -13.808 8.659 1.00 95.94 105 THR A N 1
ATOM 785 C CA . THR A 1 105 ? 7.758 -13.346 9.890 1.00 95.94 105 THR A CA 1
ATOM 786 C C . THR A 1 105 ? 6.779 -13.178 11.061 1.00 95.94 105 THR A C 1
ATOM 788 O O . THR A 1 105 ? 5.661 -12.681 10.888 1.00 95.94 105 THR A O 1
ATOM 791 N N . VAL A 1 106 ? 7.211 -13.556 12.268 1.00 95.75 106 VAL A N 1
ATOM 792 C CA . VAL A 1 106 ? 6.455 -13.346 13.514 1.00 95.75 106 VAL A CA 1
ATOM 793 C C . VAL A 1 106 ? 6.498 -11.866 13.906 1.00 95.75 106 VAL A C 1
ATOM 795 O O . VAL A 1 106 ? 7.478 -11.161 13.663 1.00 95.75 106 VAL A O 1
ATOM 798 N N . ARG A 1 107 ? 5.427 -11.370 14.532 1.00 95.38 107 ARG A N 1
ATOM 799 C CA . ARG A 1 107 ? 5.378 -10.018 15.102 1.00 95.38 107 ARG A CA 1
ATOM 800 C C . ARG A 1 107 ? 5.564 -10.107 16.613 1.00 95.38 107 ARG A C 1
ATOM 802 O O . ARG A 1 107 ? 4.853 -10.861 17.259 1.00 95.38 107 ARG A O 1
ATOM 809 N N . ALA A 1 108 ? 6.486 -9.321 17.165 1.00 92.25 108 ALA A N 1
ATOM 810 C CA . ALA A 1 108 ? 6.623 -9.156 18.611 1.00 92.25 108 ALA A CA 1
ATOM 811 C C . ALA A 1 108 ? 5.459 -8.295 19.129 1.00 92.25 108 ALA A C 1
ATOM 813 O O . ALA A 1 108 ? 5.548 -7.064 19.123 1.00 92.25 108 ALA A O 1
ATOM 814 N N . ARG A 1 109 ? 4.335 -8.942 19.439 1.00 75.44 109 ARG A N 1
ATOM 815 C CA . ARG A 1 109 ? 3.083 -8.331 19.891 1.00 75.44 109 ARG A CA 1
ATOM 816 C C . ARG A 1 109 ? 2.422 -9.186 20.947 1.00 75.44 109 ARG A C 1
ATOM 818 O O . ARG A 1 109 ? 2.569 -10.422 20.844 1.00 75.44 109 ARG A O 1
#

Sequence (109 aa):
DLDPGEPATIVECAVVARWLRDRLAADGLTAYVKTSGSKGLHLLAPLVPAPSSEVTAYAKRLAVEAEQELPDLALHRMTKKLRAGKVFVDFSQNAAAKTTATPYTVRAR

Radius of gyration: 13.26 Å; Cα contacts (8 Å, |Δi|>4): 175; chains: 1; bounding box: 30×30×36 Å

Mean predicted aligned error: 2.59 Å

Nearest PDB structures (foldseek):
  2r9l-assembly1_A  TM=9.751E-01  e=4.080E-10  Mycobacterium tuberculosis H37Rv
  6sa1-assembly1_A  TM=9.403E-01  e=1.737E-06  Mycolicibacterium smegmatis MC2 155
  2far-assembly2_B  TM=9.383E-01  e=3.780E-06  Pseudomonas aeruginosa
  5dmu-assembly1_A  TM=9.135E-01  e=4.303E-06  Methanocella paludicola SANAE
  3sqo-assembly1_P  TM=7.012E-01  e=2.074E+00  Homo sapiens

pLDDT: mean 96.24, std 4.26, range [75.44, 98.62]

Secondary structure (DSSP, 8-state):
-EEEPTT--HHHHHHHHHHHHHHHHHTTPPPEEEE-SSSSEEEE---S---HHHHHHHHHHHHHHHHHHSTTTEE----GGG-TTSEEE--GGGSTT---PPTTPPP--